Protein AF-A0A3A1XH99-F1 (afdb_monomer_lite)

Sequence (90 aa):
MNQILYLLIVIWVFNAVPDKMIMVYAMVFGAHLLPYSWLYKSKAYRVFAIIIPVLSLVLGNLFGGFVVAGTAAAVEIAFVFILRNELNGI

Radius of gyration: 13.79 Å; chains: 1; bounding box: 39×16×34 Å

Structure (mmCIF, N/CA/C/O backbone):
data_AF-A0A3A1XH99-F1
#
_entry.id   AF-A0A3A1XH99-F1
#
loop_
_atom_site.group_PDB
_atom_site.id
_atom_site.type_symbol
_atom_site.label_atom_id
_atom_site.label_alt_id
_atom_site.label_comp_id
_atom_site.label_asym_id
_atom_site.label_entity_id
_atom_site.label_seq_id
_atom_site.pdbx_PDB_ins_code
_atom_site.Cartn_x
_atom_site.Cartn_y
_atom_site.Cartn_z
_atom_site.occupancy
_atom_site.B_iso_or_equiv
_atom_site.auth_seq_id
_atom_site.auth_comp_id
_atom_site.auth_asym_id
_atom_site.auth_atom_id
_atom_site.pdbx_PDB_model_num
ATOM 1 N N . MET A 1 1 ? 7.749 3.419 15.473 1.00 56.25 1 MET A N 1
ATOM 2 C CA . MET A 1 1 ? 8.476 2.498 14.572 1.00 56.25 1 MET A CA 1
ATOM 3 C C . MET A 1 1 ? 8.955 3.315 13.380 1.00 56.25 1 MET A C 1
ATOM 5 O O . MET A 1 1 ? 8.113 3.895 12.707 1.00 56.25 1 MET A O 1
ATOM 9 N N . ASN A 1 2 ? 10.265 3.446 13.159 1.00 65.69 2 ASN A N 1
ATOM 10 C CA . ASN A 1 2 ? 10.799 4.339 12.123 1.00 65.69 2 ASN A CA 1
ATOM 11 C C . ASN A 1 2 ? 10.726 3.682 10.737 1.00 65.69 2 ASN A C 1
ATOM 13 O O . ASN A 1 2 ? 11.652 2.974 10.346 1.00 65.69 2 ASN A O 1
ATOM 17 N N . GLN A 1 3 ? 9.665 3.973 9.972 1.00 71.56 3 GLN A N 1
ATOM 18 C CA . GLN A 1 3 ? 9.546 3.580 8.554 1.00 71.56 3 GLN A CA 1
ATOM 19 C C . GLN A 1 3 ? 10.751 4.029 7.704 1.00 71.56 3 GLN A C 1
ATOM 21 O O . GLN A 1 3 ? 11.057 3.409 6.690 1.00 71.56 3 GLN A O 1
ATOM 26 N N . ILE A 1 4 ? 11.474 5.063 8.153 1.00 82.06 4 ILE A N 1
ATOM 27 C CA . ILE A 1 4 ? 12.655 5.638 7.493 1.00 82.06 4 ILE A CA 1
ATOM 28 C C . ILE A 1 4 ? 13.710 4.572 7.156 1.00 82.06 4 ILE A C 1
ATOM 30 O O . ILE A 1 4 ? 14.287 4.616 6.075 1.00 82.06 4 ILE A O 1
ATOM 34 N N . LEU A 1 5 ? 13.936 3.582 8.029 1.00 83.50 5 LEU A N 1
ATOM 35 C CA . LEU A 1 5 ? 14.943 2.540 7.778 1.00 83.50 5 LEU A CA 1
ATOM 36 C C . LEU A 1 5 ? 14.575 1.644 6.588 1.00 83.50 5 LEU A C 1
ATOM 38 O O . LEU A 1 5 ? 15.453 1.198 5.855 1.00 83.50 5 LEU A O 1
ATOM 42 N N . TYR A 1 6 ? 13.283 1.418 6.354 1.00 87.25 6 TYR A N 1
ATOM 43 C CA . TYR A 1 6 ? 12.809 0.602 5.238 1.00 87.25 6 TYR A CA 1
ATOM 44 C C . TYR A 1 6 ? 12.778 1.376 3.919 1.00 87.25 6 TYR A C 1
ATOM 46 O O . TYR A 1 6 ? 12.798 0.763 2.853 1.00 87.25 6 TYR A O 1
ATOM 54 N N . LEU A 1 7 ? 12.812 2.712 3.967 1.00 89.38 7 LEU A N 1
ATOM 55 C CA . LEU A 1 7 ? 12.966 3.533 2.768 1.00 89.38 7 LEU A CA 1
ATOM 56 C C . LEU A 1 7 ? 14.308 3.260 2.070 1.00 89.38 7 LEU A C 1
ATOM 58 O O . LEU A 1 7 ? 14.376 3.326 0.849 1.00 89.38 7 LEU A O 1
ATOM 62 N N . LEU A 1 8 ? 15.347 2.863 2.815 1.00 92.62 8 LEU A N 1
ATOM 63 C CA . LEU A 1 8 ? 16.629 2.442 2.237 1.00 92.62 8 LEU A CA 1
ATOM 64 C C . LEU A 1 8 ? 16.470 1.235 1.301 1.00 92.62 8 LEU A C 1
ATOM 66 O O . LEU A 1 8 ? 17.097 1.195 0.247 1.00 92.62 8 LEU A O 1
ATOM 70 N N . ILE A 1 9 ? 15.589 0.289 1.647 1.00 92.62 9 ILE A N 1
ATOM 71 C CA . ILE A 1 9 ? 15.274 -0.869 0.797 1.00 92.62 9 ILE A CA 1
ATOM 72 C C . ILE A 1 9 ? 14.603 -0.392 -0.494 1.00 92.62 9 ILE A C 1
ATOM 74 O O . ILE A 1 9 ? 14.962 -0.837 -1.579 1.00 92.62 9 ILE A O 1
ATOM 78 N N . VAL A 1 10 ? 13.666 0.552 -0.392 1.00 95.31 10 VAL A N 1
ATOM 79 C CA . VAL A 1 10 ? 12.958 1.116 -1.553 1.00 95.31 10 VAL A CA 1
ATOM 80 C C . VAL A 1 10 ? 13.914 1.883 -2.470 1.00 95.31 10 VAL A C 1
ATOM 82 O O . VAL A 1 10 ? 13.853 1.716 -3.685 1.00 95.31 10 VAL A O 1
ATOM 85 N N . ILE A 1 11 ? 14.828 2.679 -1.907 1.00 95.81 11 ILE A N 1
ATOM 86 C CA . ILE A 1 11 ? 15.854 3.413 -2.665 1.00 95.81 11 ILE A CA 1
ATOM 87 C C . ILE A 1 11 ? 16.820 2.439 -3.350 1.00 95.81 11 ILE A C 1
ATOM 89 O O . ILE A 1 11 ? 17.174 2.636 -4.511 1.00 95.81 11 ILE A O 1
ATOM 93 N N . TRP A 1 12 ? 17.215 1.362 -2.668 1.00 96.75 12 TRP A N 1
ATOM 94 C CA . TRP A 1 12 ? 18.040 0.320 -3.276 1.00 96.75 12 TRP A CA 1
ATOM 95 C C . TRP A 1 12 ? 17.323 -0.363 -4.450 1.00 96.75 12 TRP A C 1
ATOM 97 O O . TRP A 1 12 ? 17.912 -0.502 -5.521 1.00 96.75 12 TRP A O 1
ATOM 107 N N . VAL A 1 13 ? 16.037 -0.707 -4.303 1.00 97.25 13 VAL A N 1
ATOM 108 C CA . VAL A 1 13 ? 15.232 -1.256 -5.410 1.00 97.25 13 VAL A CA 1
ATOM 109 C C . VAL A 1 13 ? 15.093 -0.251 -6.545 1.00 97.25 13 VAL A C 1
ATOM 111 O O . VAL A 1 13 ? 15.185 -0.648 -7.698 1.00 97.25 13 VAL A O 1
ATOM 114 N N . PHE A 1 14 ? 14.928 1.040 -6.254 1.00 96.56 14 PHE A N 1
ATOM 115 C CA . PHE A 1 14 ? 14.898 2.067 -7.293 1.00 96.56 14 PHE A CA 1
ATOM 116 C C . PHE A 1 14 ? 16.182 2.084 -8.129 1.00 96.56 14 PHE A C 1
ATOM 118 O O . PHE A 1 14 ? 16.115 2.281 -9.335 1.00 96.56 14 PHE A O 1
ATOM 125 N N . ASN A 1 15 ? 17.340 1.849 -7.507 1.00 97.62 15 ASN A N 1
ATOM 126 C CA . ASN A 1 15 ? 18.613 1.778 -8.218 1.00 97.62 15 ASN A CA 1
ATOM 127 C C . ASN A 1 15 ? 18.790 0.458 -8.993 1.00 97.62 15 ASN A C 1
ATOM 129 O O . ASN A 1 15 ? 19.249 0.482 -10.130 1.00 97.62 15 ASN A O 1
ATOM 133 N N . ALA A 1 16 ? 18.417 -0.679 -8.395 1.00 97.69 16 ALA A N 1
ATOM 134 C CA . ALA A 1 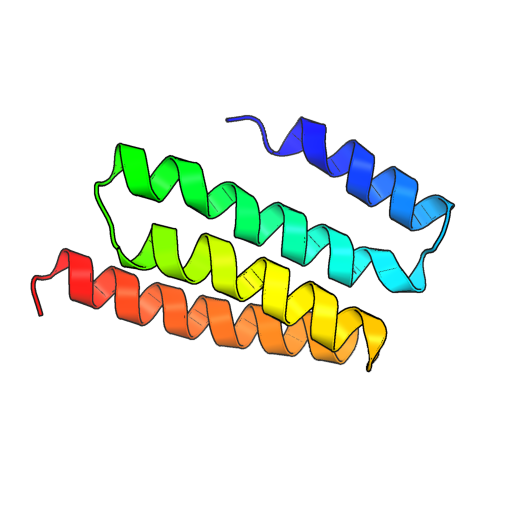16 ? 18.634 -2.004 -8.979 1.00 97.69 16 ALA A CA 1
ATOM 135 C C . ALA A 1 16 ? 17.574 -2.399 -10.024 1.00 97.69 16 ALA A C 1
ATOM 137 O O . ALA A 1 16 ? 17.909 -2.954 -11.068 1.00 97.69 16 ALA A O 1
ATOM 138 N N . VAL A 1 17 ? 16.294 -2.146 -9.734 1.00 97.12 17 VAL A N 1
ATOM 139 C CA . VAL A 1 17 ? 15.138 -2.486 -10.579 1.00 97.12 17 VAL A CA 1
ATOM 140 C C . VAL A 1 17 ? 14.055 -1.391 -10.453 1.00 97.12 17 VAL A C 1
ATOM 142 O O . VAL A 1 17 ? 13.049 -1.590 -9.757 1.00 97.12 17 VAL A O 1
ATOM 145 N N . PRO A 1 18 ? 14.229 -0.232 -11.127 1.00 95.62 18 PRO A N 1
ATOM 146 C CA . PRO A 1 18 ? 13.354 0.937 -10.981 1.00 95.62 18 PRO A CA 1
ATOM 147 C C . PRO A 1 18 ? 11.862 0.624 -11.161 1.00 95.62 18 PRO A C 1
ATOM 149 O O . PRO A 1 18 ? 11.027 1.087 -10.383 1.00 95.62 18 PRO A O 1
ATOM 152 N N . ASP A 1 19 ? 11.528 -0.241 -12.121 1.00 95.19 19 ASP A N 1
ATOM 153 C CA . ASP A 1 19 ? 10.145 -0.611 -12.451 1.00 95.19 19 ASP A CA 1
ATOM 154 C C . ASP A 1 19 ? 9.412 -1.340 -11.313 1.00 95.19 19 ASP A C 1
ATOM 156 O O . ASP A 1 19 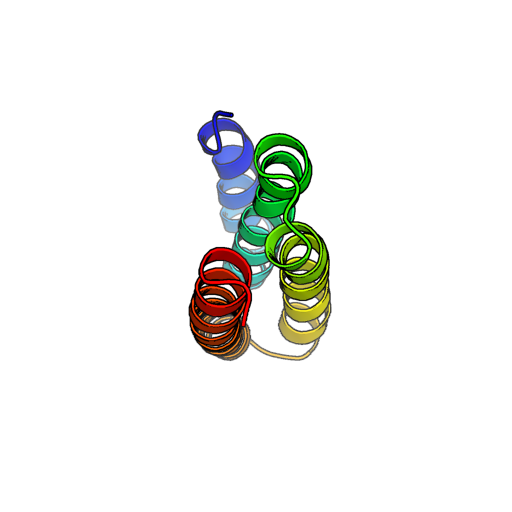? 8.180 -1.371 -11.274 1.00 95.19 19 ASP A O 1
ATOM 160 N N . LYS A 1 20 ? 10.153 -1.929 -10.365 1.00 96.06 20 LYS A N 1
ATOM 161 C CA . LYS A 1 20 ? 9.600 -2.649 -9.206 1.00 96.06 20 LYS A CA 1
ATOM 162 C C . LYS A 1 20 ? 9.571 -1.805 -7.932 1.00 96.06 20 LYS A C 1
ATOM 164 O O . LYS A 1 20 ? 9.067 -2.271 -6.909 1.00 96.06 20 LYS A O 1
ATOM 169 N N . MET A 1 21 ? 10.044 -0.560 -7.983 1.00 97.06 21 MET A N 1
ATOM 170 C CA . MET A 1 21 ? 10.101 0.339 -6.827 1.00 97.06 21 MET A CA 1
ATOM 171 C C . MET A 1 21 ? 8.724 0.542 -6.182 1.00 97.06 21 MET A C 1
ATOM 173 O O . MET A 1 21 ? 8.584 0.344 -4.977 1.00 97.06 21 MET A O 1
ATOM 177 N N . ILE A 1 22 ? 7.688 0.833 -6.979 1.00 97.75 22 ILE A N 1
ATOM 178 C CA . ILE A 1 22 ? 6.322 1.071 -6.475 1.00 97.75 22 ILE A CA 1
ATOM 179 C C . ILE A 1 22 ? 5.745 -0.186 -5.807 1.00 97.75 22 ILE A C 1
ATOM 181 O O . ILE A 1 22 ? 5.132 -0.091 -4.745 1.00 97.75 22 ILE A O 1
ATOM 185 N N . MET A 1 23 ? 5.986 -1.367 -6.386 1.00 98.06 23 MET A N 1
ATOM 186 C CA . MET A 1 23 ? 5.590 -2.651 -5.799 1.00 98.06 23 MET A CA 1
ATOM 187 C C . MET A 1 23 ? 6.202 -2.834 -4.412 1.00 98.06 23 MET A C 1
ATOM 189 O O . MET A 1 23 ? 5.480 -3.072 -3.444 1.00 98.06 23 MET A O 1
ATOM 193 N N . VAL A 1 24 ? 7.527 -2.707 -4.307 1.00 97.50 24 VAL A N 1
ATOM 194 C CA . VAL A 1 24 ? 8.230 -2.916 -3.036 1.00 97.50 24 VAL A CA 1
ATOM 195 C C . VAL A 1 24 ? 7.836 -1.853 -2.017 1.00 97.50 24 VAL A C 1
ATOM 197 O O . VAL A 1 24 ? 7.650 -2.177 -0.845 1.00 97.50 24 VAL A O 1
ATOM 200 N N . TYR A 1 25 ? 7.635 -0.607 -2.446 1.00 96.56 25 TYR A N 1
ATOM 201 C CA . TYR A 1 25 ? 7.216 0.451 -1.537 1.00 96.56 25 TYR A CA 1
ATOM 202 C C . TYR A 1 25 ? 5.826 0.190 -0.945 1.00 96.56 25 TYR A C 1
ATOM 204 O O . TYR A 1 25 ? 5.660 0.263 0.274 1.00 96.56 25 TYR A O 1
ATOM 212 N N . ALA A 1 26 ? 4.860 -0.212 -1.775 1.00 97.06 26 ALA A N 1
ATOM 213 C CA . ALA A 1 26 ? 3.520 -0.577 -1.320 1.00 97.06 26 ALA A CA 1
ATOM 214 C C . ALA A 1 26 ? 3.538 -1.802 -0.382 1.00 97.06 26 ALA A C 1
ATOM 216 O O . ALA A 1 26 ? 2.836 -1.822 0.632 1.00 97.06 26 ALA A O 1
ATOM 217 N N . MET A 1 27 ? 4.399 -2.794 -0.648 1.00 97.62 27 MET A N 1
ATOM 218 C CA . MET A 1 27 ? 4.601 -3.938 0.254 1.00 97.62 27 MET A CA 1
ATOM 219 C C . MET A 1 27 ? 5.148 -3.514 1.617 1.00 97.62 27 MET A C 1
ATOM 221 O O . MET A 1 27 ? 4.637 -3.948 2.651 1.00 97.62 27 MET A O 1
ATOM 225 N N . VAL A 1 28 ? 6.175 -2.662 1.629 1.00 96.12 28 VAL A N 1
ATOM 226 C CA . VAL A 1 28 ? 6.748 -2.128 2.866 1.00 96.12 28 VAL A CA 1
ATOM 227 C C . VAL A 1 28 ? 5.675 -1.369 3.639 1.00 96.12 28 VAL A C 1
ATOM 229 O O . VAL A 1 28 ? 5.470 -1.663 4.815 1.00 96.12 28 VAL A O 1
ATOM 232 N N . PHE A 1 29 ? 4.955 -0.451 2.993 1.00 94.94 29 PHE A N 1
ATOM 233 C CA . PHE A 1 29 ? 3.881 0.311 3.627 1.00 94.94 29 PHE A CA 1
ATOM 234 C C . PHE A 1 29 ? 2.824 -0.601 4.265 1.00 94.94 29 PHE A C 1
ATOM 236 O O . PHE A 1 29 ? 2.559 -0.490 5.463 1.00 94.94 29 PHE A O 1
ATOM 243 N N . GLY A 1 30 ? 2.284 -1.552 3.497 1.00 95.56 30 GLY A N 1
ATOM 244 C CA . GLY A 1 30 ? 1.269 -2.484 3.981 1.00 95.56 30 GLY A CA 1
ATOM 245 C C . GLY A 1 30 ? 1.749 -3.299 5.181 1.00 95.56 30 GLY A C 1
ATOM 246 O O . GLY A 1 30 ? 1.079 -3.339 6.209 1.00 95.56 30 GLY A O 1
ATOM 247 N N . ALA A 1 31 ? 2.951 -3.876 5.116 1.00 94.94 31 ALA A N 1
ATOM 248 C CA . ALA A 1 31 ? 3.493 -4.686 6.209 1.00 94.94 31 ALA A CA 1
ATOM 249 C C . ALA A 1 31 ? 3.651 -3.892 7.523 1.00 94.94 31 ALA A C 1
ATOM 251 O O . ALA A 1 31 ? 3.496 -4.447 8.615 1.00 94.94 31 ALA A O 1
ATOM 252 N N . HIS A 1 32 ? 3.890 -2.580 7.439 1.00 93.00 32 HIS A N 1
ATOM 253 C CA . HIS A 1 32 ? 3.973 -1.701 8.608 1.00 93.00 32 HIS A CA 1
ATOM 254 C C . HIS A 1 32 ? 2.630 -1.444 9.292 1.00 93.00 32 HIS A C 1
ATOM 256 O O . HIS A 1 32 ? 2.615 -0.869 10.380 1.00 93.00 32 HIS A O 1
ATOM 262 N N . LEU A 1 33 ? 1.516 -1.893 8.714 1.00 94.44 33 LEU A N 1
ATOM 263 C CA . LEU A 1 33 ? 0.222 -1.878 9.385 1.00 94.44 33 LEU A CA 1
ATOM 264 C C . LEU A 1 33 ? 0.115 -2.964 10.475 1.00 94.44 33 LEU A C 1
ATOM 266 O O . LEU A 1 33 ? -0.672 -2.826 11.412 1.00 94.44 33 LEU A O 1
ATOM 270 N N . LEU A 1 34 ? 0.940 -4.019 10.417 1.00 95.19 34 LEU A N 1
ATOM 271 C CA . LEU A 1 34 ? 0.846 -5.162 11.333 1.00 95.19 34 LEU A CA 1
ATOM 272 C C . LEU A 1 34 ? 1.090 -4.811 12.816 1.00 95.19 34 LEU A C 1
ATOM 274 O O . LEU A 1 34 ? 0.298 -5.249 13.651 1.00 95.19 34 LEU A O 1
ATOM 278 N N . PRO A 1 35 ? 2.102 -4.008 13.197 1.00 93.50 35 PRO A N 1
ATOM 279 C CA . PRO A 1 35 ? 2.314 -3.603 14.590 1.00 93.50 35 PRO A CA 1
ATOM 280 C C . PRO A 1 35 ? 1.113 -2.860 15.188 1.00 93.50 35 PRO A C 1
ATOM 282 O O . PRO A 1 35 ? 0.800 -3.029 16.368 1.00 93.50 35 PRO A O 1
ATOM 285 N N . TYR A 1 36 ? 0.400 -2.080 14.371 1.00 93.19 36 TYR A N 1
ATOM 286 C CA . TYR A 1 36 ? -0.805 -1.372 14.801 1.00 93.19 36 TYR A CA 1
ATOM 287 C C . TYR A 1 36 ? -1.960 -2.328 15.107 1.00 93.19 36 TYR A C 1
ATOM 289 O O . TYR A 1 36 ? -2.771 -2.032 15.981 1.00 93.19 36 TYR A O 1
ATOM 297 N N . SER A 1 37 ? -1.991 -3.516 14.493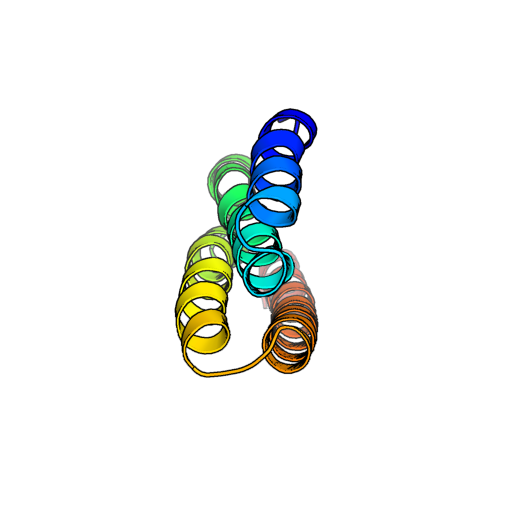 1.00 93.94 37 SER A N 1
ATOM 298 C CA . SER A 1 37 ? -2.962 -4.550 14.868 1.00 93.94 37 SER A CA 1
ATOM 299 C C . SER A 1 37 ? -2.786 -5.024 16.313 1.00 93.94 37 SER A C 1
ATOM 301 O O . SER A 1 37 ? -3.770 -5.273 17.006 1.00 93.94 37 SER A O 1
ATOM 303 N N . TRP A 1 38 ? -1.547 -5.107 16.808 1.00 91.88 38 TRP A N 1
ATOM 304 C CA . TRP A 1 38 ? -1.271 -5.504 18.190 1.00 91.88 38 TRP A CA 1
ATOM 305 C C . TRP A 1 38 ? -1.500 -4.361 19.171 1.00 91.88 38 TRP A C 1
ATOM 307 O O . TRP A 1 38 ? -2.060 -4.599 20.243 1.00 91.88 38 TRP A O 1
ATOM 317 N N . LEU A 1 39 ? -1.086 -3.148 18.788 1.00 93.06 39 LEU A N 1
ATOM 318 C CA . LEU A 1 39 ? -1.213 -1.943 19.605 1.00 93.06 39 LEU A CA 1
ATOM 319 C C . LEU A 1 39 ? -2.681 -1.554 19.816 1.00 93.06 39 LEU A C 1
ATOM 321 O O . LEU A 1 39 ? -3.091 -1.324 20.948 1.00 93.06 39 LEU A O 1
ATOM 325 N N . TYR A 1 40 ? -3.472 -1.529 18.741 1.00 93.19 40 TYR A N 1
ATOM 326 C CA . TYR A 1 40 ? -4.885 -1.135 18.777 1.00 93.19 40 TYR A CA 1
ATOM 327 C C . TYR A 1 40 ? -5.852 -2.314 18.879 1.00 93.19 40 TYR A C 1
ATOM 329 O O . TYR A 1 40 ? -7.059 -2.108 18.861 1.00 93.19 40 TYR A O 1
ATOM 337 N N . LYS A 1 41 ? -5.344 -3.553 18.956 1.00 93.44 41 LYS A N 1
ATOM 338 C CA . LYS A 1 41 ? -6.160 -4.782 18.972 1.00 93.44 41 LYS A CA 1
ATOM 339 C C . LYS A 1 41 ? -7.178 -4.849 17.821 1.00 93.44 41 LYS A C 1
ATOM 341 O O . LYS A 1 41 ? -8.238 -5.446 17.972 1.00 93.44 41 LYS A O 1
ATOM 346 N N . SER A 1 42 ? -6.835 -4.271 16.671 1.00 95.38 42 SER A N 1
ATOM 347 C CA . SER A 1 42 ? -7.729 -4.147 15.518 1.00 95.38 42 SER A CA 1
ATOM 348 C C . SER A 1 42 ? -7.509 -5.263 14.498 1.00 95.38 42 SER A C 1
ATOM 350 O O . SER A 1 42 ? -6.380 -5.582 14.098 1.00 95.38 42 SER A O 1
ATOM 352 N N . LYS A 1 43 ? -8.623 -5.839 14.047 1.00 95.38 43 LYS A N 1
ATOM 353 C CA . LYS A 1 43 ? -8.678 -6.825 12.967 1.00 95.38 43 LYS A CA 1
ATOM 354 C C . LYS A 1 43 ? -8.445 -6.165 11.614 1.00 95.38 43 LYS A C 1
ATOM 356 O O . LYS A 1 43 ? -7.760 -6.775 10.792 1.00 95.38 43 LYS A O 1
ATOM 361 N N . ALA A 1 44 ? -8.943 -4.944 11.389 1.00 96.69 44 ALA A N 1
ATOM 362 C CA . ALA A 1 44 ? -8.733 -4.228 10.131 1.00 96.69 44 ALA A CA 1
ATOM 363 C C . ALA A 1 44 ? -7.237 -4.056 9.847 1.00 96.69 44 ALA A C 1
ATOM 365 O O . ALA A 1 44 ? -6.758 -4.508 8.808 1.00 96.69 44 ALA A O 1
ATOM 366 N N . TYR A 1 45 ? -6.465 -3.529 10.806 1.00 97.00 45 TYR A N 1
ATOM 367 C CA . TYR A 1 45 ? -5.012 -3.401 10.645 1.00 97.00 45 TYR A CA 1
ATOM 368 C C . TYR A 1 45 ? -4.343 -4.740 10.308 1.00 97.00 45 TYR A C 1
ATOM 370 O O . TYR A 1 45 ? -3.495 -4.791 9.422 1.00 97.00 45 TYR A O 1
ATOM 378 N N . ARG A 1 46 ? -4.741 -5.842 10.961 1.00 96.69 46 ARG A N 1
ATOM 379 C CA . ARG A 1 46 ? -4.157 -7.171 10.705 1.00 96.69 46 ARG A CA 1
ATOM 380 C C . ARG A 1 46 ? -4.439 -7.667 9.288 1.00 96.69 46 ARG A C 1
ATOM 382 O O . ARG A 1 46 ? -3.539 -8.193 8.641 1.00 96.69 46 ARG A O 1
ATOM 389 N N . VAL A 1 47 ? -5.683 -7.538 8.833 1.00 97.56 47 VAL A N 1
ATOM 390 C CA . VAL A 1 47 ? -6.118 -8.011 7.513 1.00 97.56 47 VAL A CA 1
ATOM 391 C C . VAL A 1 47 ? -5.443 -7.192 6.412 1.00 97.56 47 VAL A C 1
ATOM 393 O O . VAL A 1 47 ? -4.813 -7.760 5.519 1.00 97.56 47 VAL A O 1
ATOM 396 N N . PHE A 1 48 ? -5.489 -5.863 6.510 1.00 97.88 48 PHE A N 1
ATOM 397 C CA . PHE A 1 48 ? -4.907 -4.982 5.498 1.00 97.88 48 PHE A CA 1
ATOM 398 C C . PHE A 1 48 ? -3.374 -5.018 5.474 1.00 97.88 48 PHE A C 1
ATOM 400 O O . PHE A 1 48 ? -2.790 -4.890 4.398 1.00 97.88 48 PHE A O 1
ATOM 407 N N . ALA A 1 49 ? -2.722 -5.317 6.604 1.00 97.12 49 ALA A N 1
ATOM 408 C CA . ALA A 1 49 ? -1.277 -5.537 6.644 1.00 97.12 49 ALA A CA 1
ATOM 409 C C . ALA A 1 49 ? -0.798 -6.736 5.813 1.00 97.12 49 ALA A C 1
ATOM 411 O O . ALA A 1 49 ? 0.369 -6.791 5.434 1.00 97.12 49 ALA A O 1
ATOM 412 N N . ILE A 1 50 ? -1.684 -7.698 5.541 1.00 97.56 50 ILE A N 1
ATOM 413 C CA . ILE A 1 50 ? -1.393 -8.885 4.728 1.00 97.56 50 ILE A CA 1
ATOM 414 C C . ILE A 1 50 ? -1.878 -8.673 3.291 1.00 97.56 50 ILE A C 1
ATOM 416 O O . ILE A 1 50 ? -1.160 -8.994 2.344 1.00 97.56 50 ILE A O 1
ATOM 420 N N . ILE A 1 51 ? -3.073 -8.101 3.115 1.00 98.12 51 ILE A N 1
ATOM 421 C CA . ILE A 1 51 ? -3.670 -7.888 1.791 1.00 98.12 51 ILE A CA 1
ATOM 422 C C . ILE A 1 51 ? -2.829 -6.932 0.941 1.00 98.12 51 ILE A C 1
ATOM 424 O O . ILE A 1 51 ? -2.546 -7.256 -0.212 1.00 98.12 51 ILE A O 1
ATOM 428 N N . ILE A 1 52 ? -2.403 -5.785 1.486 1.00 98.06 52 ILE A N 1
ATOM 429 C CA . ILE A 1 52 ? -1.686 -4.768 0.700 1.00 98.06 52 ILE A CA 1
ATOM 430 C C . ILE A 1 52 ? -0.373 -5.330 0.121 1.00 98.06 52 ILE A C 1
ATOM 432 O O . ILE A 1 52 ? -0.176 -5.206 -1.092 1.00 98.06 52 ILE A O 1
ATOM 436 N N . PRO A 1 53 ? 0.505 -6.003 0.896 1.00 98.00 53 PRO A N 1
ATOM 437 C CA . PRO A 1 53 ? 1.727 -6.573 0.334 1.00 98.00 53 PRO A CA 1
ATOM 438 C C . PRO A 1 53 ? 1.477 -7.705 -0.661 1.00 98.00 53 PRO A C 1
ATOM 440 O O . PRO A 1 53 ? 2.150 -7.758 -1.687 1.00 98.00 53 PRO A O 1
ATOM 443 N N . VAL A 1 54 ? 0.505 -8.587 -0.400 1.00 98.38 54 VAL A N 1
ATOM 444 C CA . VAL A 1 54 ? 0.193 -9.705 -1.306 1.00 98.38 54 VAL A CA 1
ATOM 445 C C . VAL A 1 54 ? -0.350 -9.192 -2.640 1.00 98.38 54 VAL A C 1
ATOM 447 O O . VAL A 1 54 ? 0.137 -9.604 -3.692 1.00 98.38 54 VAL A O 1
ATOM 450 N N . LEU A 1 55 ? -1.303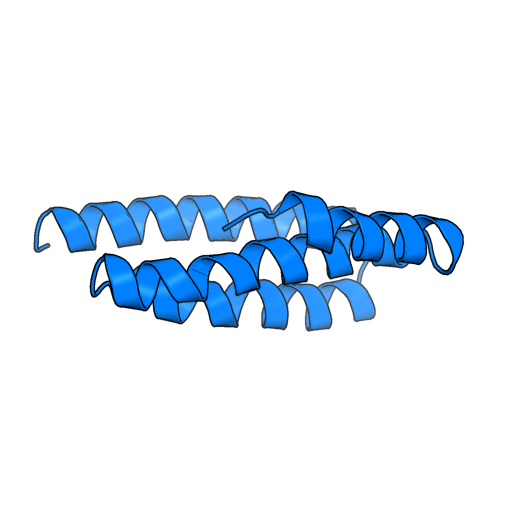 -8.254 -2.616 1.00 98.06 55 LEU A N 1
ATOM 451 C CA . LEU A 1 55 ? -1.822 -7.631 -3.836 1.00 98.06 55 LEU A CA 1
ATOM 452 C C . LEU A 1 55 ? -0.725 -6.884 -4.588 1.00 98.06 55 LEU A C 1
ATOM 454 O O . LEU A 1 55 ? -0.612 -7.035 -5.802 1.00 98.06 55 LEU A O 1
ATOM 458 N N . SER A 1 56 ? 0.113 -6.128 -3.877 1.00 98.00 56 SER A N 1
ATOM 459 C CA . SER A 1 56 ? 1.225 -5.401 -4.492 1.00 98.00 56 SER A CA 1
ATOM 460 C C . SER A 1 56 ? 2.201 -6.354 -5.174 1.00 98.00 56 SER A C 1
ATOM 462 O O . SER A 1 56 ? 2.570 -6.109 -6.317 1.00 98.00 56 SER A O 1
ATOM 464 N N . LEU A 1 57 ? 2.565 -7.467 -4.529 1.00 98.00 57 LEU A N 1
ATOM 465 C CA . LEU A 1 57 ? 3.457 -8.475 -5.103 1.00 98.00 57 LEU A CA 1
ATOM 466 C C . LEU A 1 57 ? 2.871 -9.103 -6.374 1.00 98.00 57 LEU A C 1
ATOM 468 O O . LEU A 1 57 ? 3.572 -9.220 -7.377 1.00 98.00 57 LEU A O 1
ATOM 472 N N . VAL A 1 58 ? 1.596 -9.499 -6.351 1.00 98.25 58 VAL A N 1
ATOM 473 C CA . VAL A 1 58 ? 0.935 -10.098 -7.520 1.00 98.25 58 VAL A CA 1
ATOM 474 C C . VAL A 1 58 ? 0.837 -9.077 -8.654 1.00 98.25 58 VAL A C 1
ATOM 476 O O . VAL A 1 58 ? 1.313 -9.327 -9.761 1.00 98.25 58 VAL A O 1
ATOM 479 N N . LEU A 1 59 ? 0.282 -7.897 -8.381 1.00 98.00 59 LEU A N 1
ATOM 480 C CA . LEU A 1 59 ? 0.044 -6.883 -9.407 1.00 98.00 59 LEU A CA 1
ATOM 481 C C . LEU A 1 59 ? 1.337 -6.263 -9.931 1.00 98.00 59 LEU A C 1
ATOM 483 O O . LEU A 1 59 ? 1.427 -5.978 -11.117 1.00 98.00 59 LEU A O 1
ATOM 487 N N . GLY A 1 60 ? 2.353 -6.096 -9.089 1.00 97.19 60 GLY A N 1
ATOM 488 C CA . GLY A 1 60 ? 3.652 -5.570 -9.497 1.00 97.19 60 GLY A CA 1
ATOM 489 C C . GLY A 1 60 ? 4.460 -6.532 -10.365 1.00 97.19 60 GLY A C 1
ATOM 490 O O . GLY A 1 60 ? 5.364 -6.093 -11.075 1.00 97.19 60 GLY A O 1
ATOM 491 N N . ASN A 1 61 ? 4.148 -7.832 -10.347 1.00 97.38 61 ASN A N 1
ATOM 492 C CA . ASN A 1 61 ? 4.732 -8.806 -11.272 1.00 97.38 61 ASN A CA 1
ATOM 493 C C . ASN A 1 61 ? 3.935 -8.946 -12.573 1.00 97.38 61 ASN A C 1
ATOM 495 O O . ASN A 1 61 ? 4.542 -9.181 -13.614 1.00 97.38 61 ASN A O 1
ATOM 499 N N . LEU A 1 62 ? 2.611 -8.778 -12.526 1.00 97.75 62 LEU A N 1
ATOM 500 C CA . LEU A 1 62 ? 1.730 -8.931 -13.691 1.00 97.75 62 LEU A CA 1
ATOM 501 C C . LEU A 1 62 ? 1.524 -7.635 -14.491 1.00 97.75 62 LEU A C 1
ATOM 503 O O . LEU A 1 62 ? 1.242 -7.685 -15.685 1.00 97.75 62 LEU A O 1
ATOM 507 N N . PHE A 1 63 ? 1.653 -6.479 -13.842 1.00 96.31 63 PHE A N 1
ATOM 508 C CA . PHE A 1 63 ? 1.331 -5.165 -14.394 1.00 96.31 63 PHE A CA 1
ATOM 509 C C . PHE A 1 63 ? 2.414 -4.128 -14.043 1.00 96.31 63 PHE A C 1
ATOM 511 O O . PHE A 1 63 ? 3.436 -4.436 -13.428 1.00 96.31 63 PHE A O 1
ATOM 518 N N . GLY A 1 64 ? 2.200 -2.876 -14.457 1.00 94.19 64 GLY A N 1
ATOM 519 C CA . GLY A 1 64 ? 3.090 -1.752 -14.159 1.00 94.19 64 GLY A CA 1
ATOM 520 C C . GLY A 1 64 ? 2.765 -1.026 -12.848 1.00 94.19 64 GLY A C 1
ATOM 521 O O . GLY A 1 64 ? 1.703 -1.206 -12.247 1.00 94.19 64 GLY A O 1
ATOM 522 N N . GLY A 1 65 ? 3.661 -0.122 -12.443 1.00 95.44 65 GLY A N 1
ATOM 523 C CA . GLY A 1 65 ? 3.539 0.637 -11.194 1.00 95.44 65 GLY A CA 1
ATOM 524 C C . GLY A 1 65 ? 2.266 1.485 -11.071 1.00 95.44 65 GLY A C 1
ATOM 525 O O . GLY A 1 65 ? 1.750 1.631 -9.968 1.00 95.44 65 GLY A O 1
ATOM 526 N N . PHE A 1 66 ? 1.701 1.972 -12.182 1.00 97.25 66 PHE A N 1
ATOM 527 C CA . PHE A 1 66 ? 0.427 2.706 -12.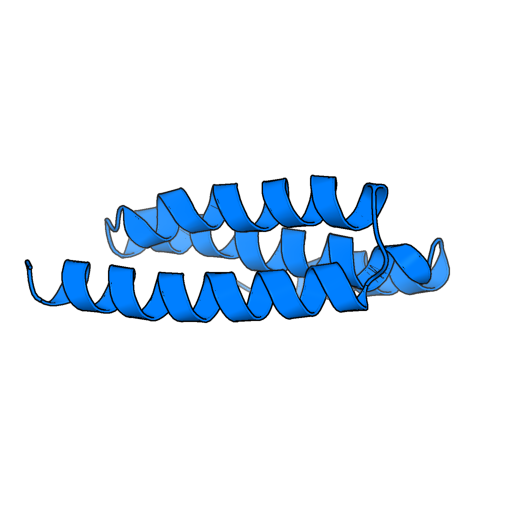170 1.00 97.25 66 PHE A CA 1
ATOM 528 C C . PHE A 1 66 ? -0.735 1.853 -11.633 1.00 97.25 66 PHE A C 1
ATOM 530 O O . PHE A 1 66 ? -1.509 2.317 -10.800 1.00 97.25 66 PHE A O 1
ATOM 537 N N . VAL A 1 67 ? -0.823 0.584 -12.054 1.00 97.88 67 VAL A N 1
ATOM 538 C CA . VAL A 1 67 ? -1.870 -0.348 -11.599 1.00 97.88 67 VAL A CA 1
ATOM 539 C C . VAL A 1 67 ? -1.696 -0.668 -10.116 1.00 97.88 67 VAL A C 1
ATOM 541 O O . VAL A 1 67 ? -2.677 -0.689 -9.372 1.00 97.88 67 VAL A O 1
ATOM 544 N N . VAL A 1 68 ? -0.451 -0.863 -9.670 1.00 98.12 68 VAL A N 1
ATOM 545 C CA . VAL A 1 68 ? -0.135 -1.090 -8.252 1.00 98.12 68 VAL A CA 1
ATOM 546 C C . VAL A 1 68 ? -0.542 0.114 -7.407 1.00 98.12 68 VAL A C 1
ATOM 548 O O . VAL A 1 68 ? -1.270 -0.057 -6.434 1.00 98.12 68 VAL A O 1
ATOM 551 N N . ALA A 1 69 ? -0.129 1.324 -7.794 1.00 97.75 69 ALA A N 1
ATOM 552 C CA . ALA A 1 69 ? -0.439 2.548 -7.057 1.00 97.75 69 ALA A CA 1
ATOM 553 C C . ALA A 1 69 ? -1.950 2.818 -6.999 1.00 97.75 69 ALA A C 1
ATOM 555 O O . ALA A 1 69 ? -2.485 3.085 -5.925 1.00 97.75 69 ALA A O 1
ATOM 556 N N . GLY A 1 70 ? -2.652 2.685 -8.131 1.00 98.12 70 GLY A N 1
ATOM 557 C CA . GLY A 1 70 ? -4.105 2.849 -8.184 1.00 98.12 70 GLY A CA 1
ATOM 558 C C . GLY A 1 70 ? -4.840 1.829 -7.311 1.00 98.12 70 GLY A C 1
ATOM 559 O O . GLY A 1 70 ? -5.774 2.185 -6.593 1.00 98.12 70 GLY A O 1
ATOM 560 N N . THR A 1 71 ? -4.381 0.573 -7.306 1.00 97.88 71 THR A N 1
ATOM 561 C CA . THR A 1 71 ? -4.972 -0.470 -6.457 1.00 97.88 71 THR A CA 1
ATOM 562 C C . THR A 1 71 ? -4.686 -0.217 -4.980 1.00 97.88 71 THR A C 1
ATOM 564 O O . THR A 1 71 ? -5.603 -0.310 -4.170 1.00 97.88 71 THR A O 1
ATOM 567 N N . ALA A 1 72 ? -3.450 0.138 -4.618 1.00 96.88 72 ALA A N 1
ATOM 568 C CA . ALA A 1 72 ? -3.085 0.461 -3.240 1.00 96.88 72 ALA A CA 1
ATOM 569 C C . ALA A 1 72 ? -3.934 1.621 -2.696 1.00 96.88 72 ALA A C 1
ATOM 571 O O . ALA A 1 72 ? -4.531 1.480 -1.632 1.00 96.88 72 ALA A O 1
ATOM 572 N N . ALA A 1 73 ? -4.099 2.699 -3.471 1.00 97.69 73 ALA A N 1
ATOM 573 C CA . ALA A 1 73 ? -4.953 3.825 -3.096 1.00 97.69 73 ALA A CA 1
ATOM 574 C C . ALA A 1 73 ? -6.418 3.401 -2.874 1.00 97.69 73 ALA A C 1
ATOM 576 O O . ALA A 1 73 ? -7.030 3.773 -1.875 1.00 97.69 73 ALA A O 1
ATOM 577 N N . ALA A 1 74 ? -6.987 2.578 -3.762 1.00 98.06 74 ALA A N 1
ATOM 578 C CA . ALA A 1 74 ? -8.352 2.074 -3.595 1.00 98.06 74 ALA A CA 1
ATOM 579 C C . ALA A 1 74 ? -8.501 1.181 -2.346 1.00 98.06 74 ALA A C 1
ATOM 581 O O . ALA A 1 74 ? -9.481 1.294 -1.605 1.00 98.06 74 ALA A O 1
ATOM 582 N N . VAL A 1 75 ? -7.513 0.319 -2.087 1.00 97.81 75 VAL A N 1
ATOM 583 C CA . VAL A 1 75 ? -7.474 -0.554 -0.905 1.00 97.81 75 VAL A CA 1
ATOM 584 C C . VAL A 1 75 ? -7.330 0.264 0.382 1.00 97.81 75 VAL A C 1
ATOM 586 O O . VAL A 1 75 ? -7.964 -0.074 1.378 1.00 97.81 75 VAL A O 1
ATOM 589 N N . GLU A 1 76 ? -6.568 1.358 0.374 1.00 96.62 76 GLU A N 1
ATOM 590 C CA . GLU A 1 76 ? -6.442 2.275 1.514 1.00 96.62 76 GLU A CA 1
ATOM 591 C C . GLU A 1 76 ? -7.749 3.006 1.827 1.00 96.62 76 GLU A C 1
ATOM 593 O O . GLU A 1 76 ? -8.123 3.125 2.994 1.00 96.62 76 GLU A O 1
ATOM 598 N N . ILE A 1 77 ? -8.493 3.433 0.804 1.00 97.81 77 ILE A N 1
ATOM 599 C CA . ILE A 1 77 ? -9.826 4.016 0.997 1.00 97.81 77 ILE A CA 1
ATOM 600 C C . ILE A 1 77 ? -10.743 2.995 1.688 1.00 97.81 77 ILE A C 1
ATOM 602 O O . ILE A 1 77 ? -11.373 3.311 2.699 1.00 97.81 77 ILE A O 1
ATOM 606 N N . ALA A 1 78 ? -10.773 1.751 1.197 1.00 97.62 78 ALA A N 1
ATOM 607 C CA . ALA A 1 78 ? -11.547 0.675 1.818 1.00 97.62 78 ALA A CA 1
ATOM 608 C C . ALA A 1 78 ? -11.090 0.385 3.260 1.00 97.62 78 ALA A C 1
ATOM 610 O O . ALA A 1 78 ? -11.923 0.217 4.153 1.00 97.62 78 ALA A O 1
ATOM 611 N N . PHE A 1 79 ? -9.776 0.376 3.501 1.00 97.44 79 PHE A N 1
ATOM 612 C CA . PHE A 1 79 ? -9.190 0.215 4.829 1.00 97.44 79 PHE A CA 1
ATOM 613 C C . PHE A 1 79 ? -9.679 1.291 5.799 1.00 97.44 79 PHE A C 1
ATOM 615 O O . PHE A 1 79 ? -10.108 0.952 6.900 1.00 97.44 79 PHE A O 1
ATOM 622 N N . VAL A 1 80 ? -9.677 2.564 5.393 1.00 96.62 80 VAL A N 1
ATOM 623 C CA . VAL A 1 80 ? -10.144 3.676 6.235 1.00 96.62 80 VAL A CA 1
ATOM 624 C C . VAL A 1 80 ? -11.612 3.501 6.621 1.00 96.62 80 VAL A C 1
ATOM 626 O O . VAL A 1 80 ? -11.951 3.671 7.793 1.00 96.62 80 VAL A O 1
ATOM 629 N N . PHE A 1 81 ? -12.480 3.116 5.681 1.00 97.19 81 PHE A N 1
ATOM 630 C CA . PHE A 1 81 ? -13.894 2.867 5.985 1.00 97.19 81 PHE A CA 1
ATOM 631 C C . PHE A 1 81 ? -14.086 1.692 6.949 1.00 97.19 81 PHE A C 1
ATOM 633 O O . PHE A 1 81 ? -14.823 1.815 7.927 1.00 97.19 81 PHE A O 1
ATOM 640 N N . ILE A 1 82 ? -13.398 0.572 6.720 1.00 96.81 82 ILE A N 1
ATOM 641 C CA . ILE A 1 82 ? -13.510 -0.612 7.582 1.00 96.81 82 ILE A CA 1
ATOM 642 C C . ILE A 1 82 ? -12.955 -0.323 8.977 1.00 96.81 82 ILE A C 1
ATOM 644 O O . ILE A 1 82 ? -13.580 -0.687 9.970 1.00 96.81 82 ILE A O 1
ATOM 648 N N . LEU A 1 83 ? -11.825 0.380 9.067 1.00 96.19 83 LEU A N 1
ATOM 649 C CA . LEU A 1 83 ? -11.253 0.790 10.344 1.00 96.19 83 LEU A CA 1
ATOM 650 C C . LEU A 1 83 ? -12.189 1.748 11.089 1.00 96.19 83 LEU A C 1
ATOM 652 O O . LEU A 1 83 ? -12.365 1.627 12.299 1.00 96.19 83 LEU A O 1
ATOM 656 N N . ARG A 1 84 ? -12.821 2.688 10.377 1.00 95.81 84 ARG A N 1
ATOM 657 C CA . ARG A 1 84 ? -13.808 3.601 10.964 1.00 95.81 84 ARG A CA 1
ATOM 658 C C . ARG A 1 84 ? -15.009 2.845 11.529 1.00 95.81 84 ARG A C 1
ATOM 660 O O . ARG A 1 84 ? -15.458 3.192 12.617 1.00 95.81 84 ARG A O 1
ATOM 667 N N . ASN A 1 85 ? -15.516 1.844 10.817 1.00 94.94 85 ASN A N 1
ATOM 668 C CA . ASN A 1 85 ? -16.630 1.022 11.291 1.00 94.94 85 ASN A CA 1
ATOM 669 C C . ASN A 1 85 ? -16.224 0.190 12.514 1.00 94.94 85 ASN A C 1
ATOM 671 O O . ASN A 1 85 ? -16.914 0.243 13.531 1.00 94.94 85 ASN A O 1
ATOM 675 N N . GLU A 1 86 ? -15.040 -0.436 12.474 1.00 94.25 86 GLU A N 1
ATOM 676 C CA . GLU A 1 86 ? -14.476 -1.174 13.613 1.00 94.25 86 GLU A CA 1
ATOM 677 C C . GLU A 1 86 ? -14.357 -0.288 14.865 1.00 94.25 86 GLU A C 1
ATOM 679 O O . GLU A 1 86 ? -14.706 -0.722 15.961 1.00 94.25 86 GLU A O 1
ATOM 684 N N . LEU A 1 87 ? -13.931 0.971 14.710 1.00 91.19 87 LEU A N 1
ATOM 685 C CA . LEU A 1 87 ? -13.843 1.936 15.812 1.00 91.19 87 LEU A CA 1
ATOM 686 C C . LEU A 1 87 ? -15.211 2.341 16.380 1.00 91.19 87 LEU A C 1
ATOM 688 O O . LEU A 1 87 ? -15.310 2.609 17.575 1.00 91.19 87 LEU A O 1
ATOM 692 N N . ASN A 1 88 ? -16.254 2.397 15.548 1.00 91.56 88 ASN A N 1
ATOM 693 C CA . ASN A 1 88 ? -17.609 2.749 15.988 1.00 91.56 88 ASN A CA 1
ATOM 694 C C . ASN A 1 88 ? -18.397 1.537 16.520 1.00 91.56 88 ASN A C 1
ATOM 696 O O . ASN A 1 88 ? -19.533 1.708 16.957 1.00 91.56 88 ASN A O 1
ATOM 700 N N . GLY A 1 89 ? -17.817 0.330 16.482 1.00 78.75 89 GLY A N 1
ATOM 701 C CA . GLY A 1 89 ? -18.481 -0.909 16.892 1.00 78.75 89 GLY A CA 1
ATOM 702 C C . GLY A 1 89 ? -19.617 -1.349 15.961 1.00 78.75 89 GLY A C 1
ATOM 703 O O . GLY A 1 89 ? -20.491 -2.091 16.406 1.00 78.75 89 GLY A O 1
ATOM 704 N N . ILE A 1 90 ? -19.616 -0.867 14.711 1.00 53.41 90 ILE A N 1
ATOM 705 C CA . ILE A 1 90 ? -20.591 -1.207 13.659 1.00 53.41 90 IL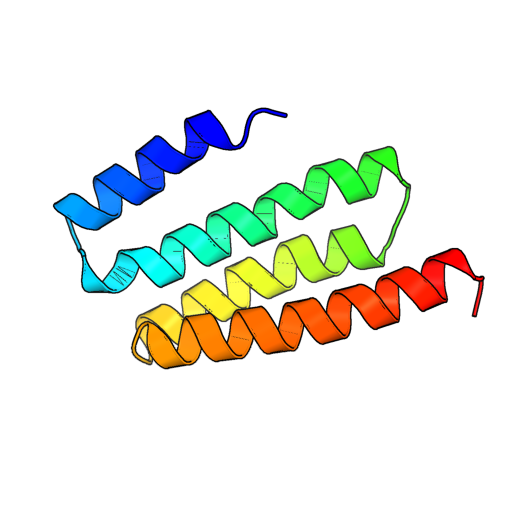E A CA 1
ATOM 706 C C . ILE A 1 90 ? -20.010 -2.295 12.760 1.00 53.41 90 ILE A C 1
ATOM 708 O O . ILE A 1 90 ? -18.844 -2.138 12.327 1.00 53.41 90 ILE A O 1
#

pLDDT: mean 94.07, std 7.9, range [53.41, 98.38]

Foldseek 3Di:
DDLVVCVVVLVVCCVVPVFCSLLSVQLSVLLVLCVVCVVVVDPLSNVSSVVRNVVSVVCSVVHTSVVNVVVSVVSVVVSVVVVVCVVVVD

Secondary structure (DSSP, 8-state):
--THHHHHHHHHHHHH-GGGHHHHHHHHHHHTTHHHHHHS--HHHHHHHHHHHHHHHHHHHHS-HHHHHHHHHHHHHHHHHHHHHHHHT-